Protein AF-A0AAJ1BGH9-F1 (afdb_monomer_lite)

Structure (mmCIF, N/CA/C/O backbone):
data_AF-A0AAJ1BGH9-F1
#
_entry.id   AF-A0AAJ1BGH9-F1
#
loop_
_atom_site.group_PDB
_atom_site.id
_atom_site.type_symbol
_atom_site.label_atom_id
_atom_site.label_alt_id
_atom_site.label_comp_id
_atom_site.label_asym_id
_atom_site.label_entity_id
_atom_site.label_seq_id
_atom_site.pdbx_PDB_ins_code
_atom_site.Cartn_x
_atom_site.Cartn_y
_atom_site.Cartn_z
_atom_site.occupancy
_atom_site.B_iso_or_equiv
_atom_site.auth_seq_id
_atom_site.auth_comp_id
_atom_site.auth_asym_id
_atom_site.auth_atom_id
_atom_site.pdbx_PDB_model_num
ATOM 1 N N . MET A 1 1 ? -17.366 6.156 1.717 1.00 85.12 1 MET A N 1
ATOM 2 C CA . MET A 1 1 ? -16.102 5.786 1.050 1.00 85.12 1 MET A CA 1
ATOM 3 C C . MET A 1 1 ? -16.429 4.843 -0.086 1.00 85.12 1 MET A C 1
ATOM 5 O O . MET A 1 1 ? -17.355 4.052 0.064 1.00 85.12 1 MET A O 1
ATOM 9 N N . ASN A 1 2 ? -15.722 4.949 -1.204 1.00 91.88 2 ASN A N 1
ATOM 10 C CA . ASN A 1 2 ? -15.951 4.108 -2.378 1.00 91.88 2 ASN A CA 1
ATOM 11 C C . ASN A 1 2 ? -14.872 3.034 -2.447 1.00 91.88 2 ASN A C 1
ATOM 13 O O . ASN A 1 2 ? -13.708 3.335 -2.197 1.00 91.88 2 ASN A O 1
ATOM 17 N N . LYS A 1 3 ? -15.241 1.797 -2.782 1.00 95.81 3 LYS A N 1
ATOM 18 C CA . LYS A 1 3 ? -14.261 0.731 -2.999 1.00 95.81 3 LYS A CA 1
ATOM 19 C C . LYS A 1 3 ? -13.502 1.005 -4.298 1.00 95.81 3 LYS A C 1
ATOM 21 O O . LYS A 1 3 ? -14.132 1.160 -5.340 1.00 95.81 3 LYS A O 1
ATOM 26 N N . VAL A 1 4 ? -12.176 1.064 -4.228 1.00 96.88 4 VAL A N 1
ATOM 27 C CA . VAL A 1 4 ? -11.284 1.458 -5.338 1.00 96.88 4 VAL A CA 1
ATOM 28 C C . VAL A 1 4 ? -10.188 0.430 -5.624 1.00 96.88 4 VAL A C 1
ATOM 30 O O . VAL A 1 4 ? -9.306 0.682 -6.441 1.00 96.88 4 VAL A O 1
ATOM 33 N N . THR A 1 5 ? -10.252 -0.742 -4.990 1.00 97.12 5 THR A N 1
ATOM 34 C CA . THR A 1 5 ? -9.269 -1.831 -5.109 1.00 97.12 5 THR A CA 1
ATOM 35 C C . THR A 1 5 ? -8.921 -2.185 -6.552 1.00 97.12 5 THR A C 1
ATOM 37 O O . THR A 1 5 ? -7.770 -2.475 -6.844 1.00 97.12 5 THR A O 1
ATOM 40 N N . GLU A 1 6 ? -9.868 -2.100 -7.491 1.00 97.75 6 GLU A N 1
ATOM 41 C CA . GLU A 1 6 ? -9.596 -2.422 -8.898 1.00 97.75 6 GLU A CA 1
ATOM 42 C C . GLU A 1 6 ? -8.523 -1.533 -9.549 1.00 97.75 6 GLU A C 1
ATOM 44 O O . GLU A 1 6 ? -7.803 -1.989 -10.435 1.00 97.75 6 GLU A O 1
ATOM 49 N N . TYR A 1 7 ? -8.405 -0.271 -9.127 1.00 97.62 7 TYR A N 1
ATOM 50 C CA . TYR A 1 7 ? -7.403 0.659 -9.645 1.00 97.62 7 TYR A CA 1
ATOM 51 C C . TYR A 1 7 ? -6.022 0.319 -9.094 1.00 97.62 7 TYR A C 1
ATOM 53 O O . TYR A 1 7 ? -5.037 0.298 -9.832 1.00 97.62 7 TYR A O 1
ATOM 61 N N . PHE A 1 8 ? -5.976 -0.038 -7.812 1.00 97.00 8 PHE A N 1
ATOM 62 C CA . PHE A 1 8 ? -4.769 -0.504 -7.146 1.00 97.00 8 PHE A CA 1
ATOM 63 C C . PHE A 1 8 ? -4.286 -1.839 -7.708 1.00 97.00 8 PHE A C 1
ATOM 65 O O . PHE A 1 8 ? -3.098 -1.974 -7.955 1.00 97.00 8 PHE A O 1
ATOM 72 N N . GLU A 1 9 ? -5.179 -2.782 -8.016 1.00 97.44 9 GLU A N 1
ATOM 73 C CA . GLU A 1 9 ? -4.797 -4.050 -8.649 1.00 97.44 9 GLU A CA 1
ATOM 74 C C . GLU A 1 9 ? -4.249 -3.852 -10.069 1.00 97.44 9 GLU A C 1
ATOM 76 O O . GLU A 1 9 ? -3.236 -4.452 -10.429 1.00 97.44 9 GLU A O 1
ATOM 81 N N . LYS A 1 10 ? -4.854 -2.960 -10.869 1.00 97.88 10 LYS A N 1
ATOM 82 C CA . LYS A 1 10 ? -4.317 -2.589 -12.193 1.00 97.88 10 LYS A CA 1
ATOM 83 C C . LYS A 1 10 ? -2.916 -1.986 -12.070 1.00 97.88 10 LYS A C 1
ATOM 85 O O . LYS A 1 10 ? -2.019 -2.378 -12.815 1.00 97.88 10 LYS A O 1
ATOM 90 N N . TYR A 1 11 ? -2.728 -1.066 -11.124 1.00 97.62 11 TYR A N 1
ATOM 91 C CA . TYR A 1 11 ? -1.422 -0.492 -10.812 1.00 97.62 11 TYR A CA 1
ATOM 92 C C . TYR A 1 11 ? -0.421 -1.568 -10.375 1.00 97.62 11 TYR A C 1
ATOM 94 O O . TYR A 1 11 ? 0.642 -1.674 -10.982 1.00 97.62 11 TYR A O 1
ATOM 102 N N . ARG A 1 12 ? -0.784 -2.407 -9.398 1.00 96.75 12 ARG A N 1
ATOM 103 C CA . ARG A 1 12 ? 0.044 -3.476 -8.822 1.00 96.75 12 ARG A CA 1
ATOM 104 C C . ARG A 1 12 ? 0.569 -4.421 -9.892 1.00 96.75 12 ARG A C 1
ATOM 106 O O . ARG A 1 12 ? 1.766 -4.693 -9.926 1.00 96.75 12 ARG A O 1
ATOM 113 N N . GLU A 1 13 ? -0.304 -4.897 -10.777 1.00 97.00 13 GLU A N 1
ATOM 114 C CA . GLU A 1 13 ? 0.066 -5.834 -11.840 1.00 97.00 13 GLU A CA 1
ATOM 115 C C . GLU A 1 13 ? 0.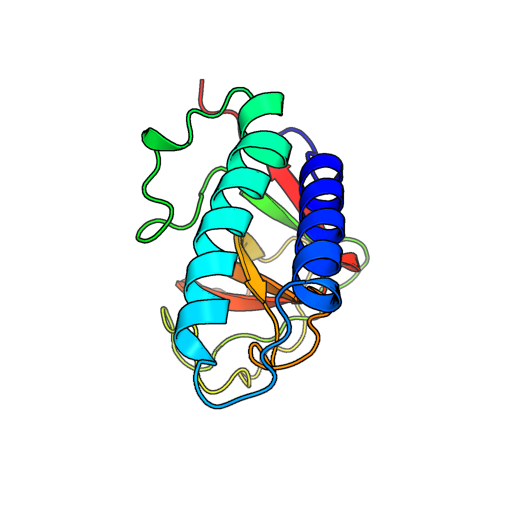925 -5.180 -12.929 1.00 97.00 13 GLU A C 1
ATOM 117 O O . GLU A 1 13 ? 1.928 -5.765 -13.342 1.00 97.00 13 GLU A O 1
ATOM 122 N N . ALA A 1 14 ? 0.588 -3.961 -13.364 1.00 97.31 14 ALA A N 1
ATOM 123 C CA . ALA A 1 14 ? 1.372 -3.237 -14.366 1.00 97.31 14 ALA A CA 1
ATOM 124 C C . ALA A 1 14 ? 2.782 -2.904 -13.852 1.00 97.31 14 ALA A C 1
ATOM 126 O O . ALA A 1 14 ? 3.775 -3.202 -14.518 1.00 97.31 14 ALA A O 1
ATOM 127 N N . SER A 1 15 ? 2.855 -2.348 -12.642 1.00 96.38 15 SER A N 1
ATOM 128 C CA . SER A 1 15 ? 4.084 -2.026 -11.911 1.00 96.38 15 SER A CA 1
ATOM 129 C C . SER A 1 15 ? 4.968 -3.268 -11.754 1.00 96.38 15 SER A C 1
ATOM 131 O O . SER A 1 15 ? 6.101 -3.290 -12.238 1.00 96.38 15 SER A O 1
ATOM 133 N N . ARG A 1 16 ? 4.412 -4.359 -11.209 1.00 95.81 16 ARG A N 1
ATOM 134 C CA . ARG A 1 16 ? 5.112 -5.640 -11.024 1.00 95.81 16 ARG A CA 1
ATOM 135 C C . ARG A 1 16 ? 5.637 -6.217 -12.335 1.00 95.81 16 ARG A C 1
ATOM 137 O O . ARG A 1 16 ? 6.775 -6.681 -12.394 1.00 95.81 16 ARG A O 1
ATOM 144 N N . HIS A 1 17 ? 4.826 -6.208 -13.392 1.00 96.38 17 HIS A N 1
ATOM 145 C CA . HIS A 1 17 ? 5.241 -6.728 -14.692 1.00 96.38 17 HIS A CA 1
ATOM 146 C C . HIS A 1 17 ? 6.403 -5.918 -15.273 1.00 96.38 17 HIS A C 1
ATOM 148 O O . HIS A 1 17 ? 7.413 -6.496 -15.674 1.00 96.38 17 HIS A O 1
ATOM 154 N N . LEU A 1 18 ? 6.292 -4.588 -15.274 1.00 96.06 18 LEU A N 1
ATOM 155 C CA . LEU A 1 18 ? 7.344 -3.715 -15.787 1.00 96.06 18 LEU A CA 1
ATOM 156 C C . LEU A 1 18 ? 8.644 -3.884 -14.993 1.00 96.06 18 LEU A C 1
ATOM 158 O O . LEU A 1 18 ? 9.706 -4.077 -15.594 1.00 96.06 18 LEU A O 1
ATOM 162 N N . ARG A 1 19 ? 8.549 -3.922 -13.658 1.00 94.88 19 ARG A N 1
ATOM 163 C CA . ARG A 1 19 ? 9.705 -4.096 -12.773 1.00 94.88 19 ARG A CA 1
ATOM 164 C C . ARG A 1 19 ? 10.453 -5.397 -13.014 1.00 94.88 19 ARG A C 1
ATOM 166 O O . ARG A 1 19 ? 11.680 -5.409 -13.025 1.00 94.88 19 ARG A O 1
ATOM 173 N N . ASN A 1 20 ? 9.709 -6.484 -13.195 1.00 95.00 20 ASN A N 1
ATOM 174 C CA . ASN A 1 20 ? 10.269 -7.828 -13.293 1.00 95.00 20 ASN A CA 1
ATOM 175 C C . ASN A 1 20 ? 10.786 -8.182 -14.689 1.00 95.00 20 ASN A C 1
ATOM 177 O O . ASN A 1 20 ? 11.606 -9.088 -14.815 1.00 95.00 20 ASN A O 1
ATOM 181 N N . ILE A 1 21 ? 10.304 -7.511 -15.736 1.00 95.12 21 ILE A N 1
ATOM 182 C CA . ILE A 1 21 ? 10.722 -7.797 -17.113 1.00 95.12 21 ILE A CA 1
ATOM 183 C C . ILE A 1 21 ? 11.799 -6.824 -17.591 1.00 95.12 21 ILE A C 1
ATOM 185 O O . ILE A 1 21 ? 12.759 -7.256 -18.230 1.00 95.12 21 ILE A O 1
ATOM 189 N N . TYR A 1 22 ? 11.660 -5.534 -17.279 1.00 93.69 22 TYR A N 1
ATOM 190 C CA . TYR A 1 22 ? 12.500 -4.487 -17.870 1.00 93.69 22 TYR A CA 1
ATOM 191 C C . TYR A 1 22 ? 13.472 -3.844 -16.879 1.00 93.69 22 TYR A C 1
ATOM 193 O O . TYR A 1 22 ? 14.537 -3.410 -17.301 1.00 93.69 22 TYR A O 1
ATOM 201 N N . TYR A 1 23 ? 13.150 -3.837 -15.582 1.00 92.50 23 TYR A N 1
ATOM 202 C CA . TYR A 1 23 ? 13.913 -3.112 -14.556 1.00 92.50 23 TYR A CA 1
ATOM 203 C C . TYR A 1 23 ? 14.510 -4.027 -13.481 1.00 92.50 23 TYR A C 1
ATOM 205 O O . TYR A 1 23 ? 14.711 -3.593 -12.355 1.00 92.50 23 TYR A O 1
ATOM 213 N N . VAL A 1 24 ? 14.775 -5.306 -13.780 1.00 90.12 24 VAL A N 1
ATOM 214 C CA . VAL A 1 24 ? 15.526 -6.176 -12.856 1.00 90.12 24 VAL A CA 1
ATOM 215 C C . VAL A 1 24 ? 17.007 -5.812 -12.930 1.00 90.12 24 VAL A C 1
ATOM 217 O O . VAL A 1 24 ? 17.591 -6.008 -14.000 1.00 90.12 24 VAL A O 1
ATOM 220 N N . PRO A 1 25 ? 17.623 -5.324 -11.835 1.00 85.88 25 PRO A N 1
ATOM 221 C CA . PRO A 1 25 ? 19.048 -5.031 -11.799 1.00 85.88 25 PRO A CA 1
ATOM 222 C C . PRO A 1 25 ? 19.863 -6.283 -12.122 1.00 85.88 25 PRO A C 1
ATOM 224 O O . PRO A 1 25 ? 19.587 -7.363 -11.594 1.00 85.88 25 PRO A O 1
ATOM 227 N N . LYS A 1 26 ? 20.850 -6.151 -13.011 1.00 80.81 26 LYS A N 1
ATOM 228 C CA . LYS A 1 26 ? 21.724 -7.264 -13.422 1.00 80.81 26 LYS A CA 1
ATOM 229 C C . LYS A 1 26 ? 23.173 -7.094 -12.970 1.00 80.81 26 LYS A C 1
ATOM 231 O O . LYS A 1 26 ? 23.830 -8.106 -12.761 1.00 80.81 26 LYS A O 1
ATOM 236 N N . ASP A 1 27 ? 23.624 -5.855 -12.776 1.00 76.75 27 ASP A N 1
ATOM 237 C CA . ASP A 1 27 ? 25.032 -5.490 -12.583 1.00 76.75 27 ASP A CA 1
ATOM 238 C C . ASP A 1 27 ? 25.183 -4.360 -11.533 1.00 76.75 27 ASP A C 1
ATOM 240 O O . ASP A 1 27 ? 24.287 -4.159 -10.716 1.00 76.75 27 ASP A O 1
ATOM 244 N N . GLU A 1 28 ? 26.319 -3.648 -11.527 1.00 71.56 28 GLU A N 1
ATOM 245 C CA . GLU A 1 28 ? 26.725 -2.660 -10.505 1.00 71.56 28 GLU A CA 1
ATOM 246 C C . GLU A 1 28 ? 25.798 -1.428 -10.386 1.00 71.56 28 GLU A C 1
ATOM 248 O O . GLU A 1 28 ? 25.718 -0.837 -9.308 1.00 71.56 28 GLU A O 1
ATOM 253 N N . ASP A 1 29 ? 25.017 -1.105 -11.422 1.00 79.69 29 ASP A N 1
ATOM 254 C CA . ASP A 1 29 ? 24.121 0.067 -11.479 1.00 79.69 29 ASP A CA 1
ATOM 255 C C . ASP A 1 29 ? 22.743 -0.189 -10.831 1.00 79.69 29 ASP A C 1
ATOM 257 O O . ASP A 1 29 ? 21.698 0.241 -11.320 1.00 79.69 29 ASP A O 1
ATOM 261 N N . VAL A 1 30 ? 22.710 -0.943 -9.726 1.00 87.00 30 VAL A N 1
ATOM 262 C CA . VAL A 1 30 ? 21.457 -1.338 -9.055 1.00 87.00 30 VAL A CA 1
ATOM 263 C C . VAL A 1 30 ? 20.613 -0.129 -8.668 1.00 87.00 30 VAL A C 1
ATOM 265 O O . VAL A 1 30 ? 19.399 -0.164 -8.840 1.00 87.00 30 VAL A O 1
ATOM 268 N N . TRP A 1 31 ? 21.242 0.915 -8.134 1.00 88.69 31 TRP A N 1
ATOM 269 C CA . TRP A 1 31 ? 20.533 2.086 -7.621 1.00 88.69 31 TRP A CA 1
ATOM 270 C C . TRP A 1 31 ? 19.910 2.910 -8.745 1.00 88.69 31 TRP A C 1
ATOM 272 O O . TRP A 1 31 ? 18.718 3.173 -8.677 1.00 88.69 31 TRP A O 1
ATOM 282 N N . ASP A 1 32 ? 20.648 3.174 -9.824 1.00 90.75 32 ASP A N 1
ATOM 283 C CA . ASP A 1 32 ? 20.137 3.924 -10.979 1.00 90.75 32 ASP A CA 1
ATOM 284 C C . ASP A 1 32 ? 18.913 3.231 -11.607 1.00 90.75 32 ASP A C 1
ATOM 286 O O . ASP A 1 32 ? 17.902 3.866 -11.893 1.00 90.75 32 ASP A O 1
ATOM 290 N N . VAL A 1 33 ? 18.949 1.898 -11.744 1.00 91.19 33 VAL A N 1
ATOM 291 C CA . VAL A 1 33 ? 17.808 1.122 -12.266 1.00 91.19 33 VAL A CA 1
ATOM 292 C C . VAL A 1 33 ? 16.591 1.188 -11.335 1.00 91.19 33 VAL A C 1
ATOM 294 O O . VAL A 1 33 ? 15.451 1.167 -11.808 1.00 91.19 33 VAL A O 1
ATOM 297 N N . LEU A 1 34 ? 16.809 1.210 -10.017 1.00 91.06 34 LEU A N 1
ATOM 298 C CA . LEU A 1 34 ? 15.728 1.310 -9.037 1.00 91.06 34 LEU A CA 1
ATOM 299 C C . LEU A 1 34 ? 15.112 2.710 -9.015 1.00 91.06 34 LEU A C 1
ATOM 301 O O . LEU A 1 34 ? 13.886 2.803 -8.982 1.00 91.06 34 LEU A O 1
ATOM 305 N N . ASP A 1 35 ? 15.937 3.750 -9.092 1.00 92.06 35 ASP A N 1
ATOM 306 C CA . ASP A 1 35 ? 15.505 5.147 -9.114 1.00 92.06 35 ASP A CA 1
ATOM 307 C C . ASP A 1 35 ? 14.697 5.438 -10.393 1.00 92.06 35 ASP A C 1
ATOM 309 O O . ASP A 1 35 ? 13.564 5.920 -10.319 1.00 92.06 35 ASP A O 1
ATOM 313 N N . ASP A 1 36 ? 15.197 5.018 -11.563 1.00 93.25 36 ASP A N 1
ATOM 314 C CA . ASP A 1 36 ? 14.475 5.132 -12.841 1.00 93.25 36 ASP A CA 1
ATOM 315 C C . ASP A 1 36 ? 13.110 4.421 -12.794 1.00 93.25 36 ASP A C 1
ATOM 317 O O . ASP A 1 36 ? 12.104 4.878 -13.353 1.00 93.25 36 ASP A O 1
ATOM 321 N N . TYR A 1 37 ? 13.057 3.261 -12.136 1.00 94.00 37 TYR A N 1
ATOM 322 C CA . TYR A 1 37 ? 11.809 2.531 -11.960 1.00 94.00 37 TYR A CA 1
ATOM 323 C C . TYR A 1 37 ? 10.850 3.232 -10.990 1.00 94.00 37 TYR A C 1
ATOM 325 O O . TYR A 1 37 ? 9.636 3.190 -11.208 1.00 94.00 37 TYR A O 1
ATOM 333 N N . GLU A 1 38 ? 11.354 3.858 -9.929 1.00 92.06 38 GLU A N 1
ATOM 334 C CA . GLU A 1 38 ? 10.530 4.598 -8.974 1.00 92.06 38 GLU A CA 1
ATOM 335 C 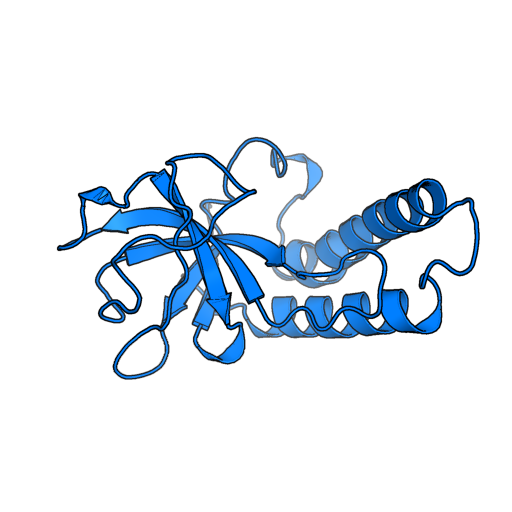C . GLU A 1 38 ? 9.785 5.744 -9.671 1.00 92.06 38 GLU A C 1
ATOM 337 O O . GLU A 1 38 ? 8.564 5.864 -9.516 1.00 92.06 38 GLU A O 1
ATOM 342 N N . GLU A 1 39 ? 10.465 6.498 -10.542 1.00 93.81 39 GLU A N 1
ATOM 343 C CA . GLU A 1 39 ? 9.835 7.535 -11.371 1.00 93.81 39 GLU A CA 1
ATOM 344 C C . GLU A 1 39 ? 8.710 6.968 -12.254 1.00 93.81 39 GLU A C 1
ATOM 346 O O . GLU A 1 39 ? 7.596 7.508 -12.309 1.00 93.81 39 GLU A O 1
ATOM 351 N N . LEU A 1 40 ? 8.957 5.830 -12.912 1.00 95.06 40 LEU A N 1
ATOM 352 C CA . LEU A 1 40 ? 7.941 5.137 -13.706 1.00 95.06 40 LEU A CA 1
ATOM 353 C C . LEU A 1 40 ? 6.762 4.672 -12.837 1.00 95.06 40 LEU A C 1
ATOM 355 O O . LEU A 1 40 ? 5.603 4.789 -13.245 1.00 95.06 40 LEU A O 1
ATOM 359 N N . SER A 1 41 ? 7.033 4.158 -11.638 1.00 94.00 41 SER A N 1
ATOM 360 C CA . SER A 1 41 ? 6.009 3.694 -10.703 1.00 94.00 41 SER A CA 1
ATOM 361 C C . SER A 1 41 ? 5.096 4.837 -10.254 1.00 94.00 41 SER A C 1
ATOM 363 O O . SER A 1 41 ? 3.877 4.656 -10.186 1.00 94.00 41 SER A O 1
ATOM 365 N N . VAL A 1 42 ? 5.648 6.036 -10.039 1.00 93.19 42 VAL A N 1
ATOM 366 C CA . VAL A 1 42 ? 4.875 7.255 -9.754 1.00 93.19 42 VAL A CA 1
ATOM 367 C C . VAL A 1 42 ? 3.937 7.599 -10.914 1.00 93.19 42 VAL A C 1
ATOM 369 O O . VAL A 1 42 ? 2.749 7.854 -10.693 1.00 93.19 42 VAL A O 1
ATOM 372 N N . LEU A 1 43 ? 4.419 7.546 -12.161 1.00 95.75 43 LEU A N 1
ATOM 373 C CA . LEU A 1 43 ? 3.576 7.786 -13.340 1.00 95.75 43 LEU A CA 1
ATOM 374 C C . LEU A 1 43 ? 2.438 6.764 -13.445 1.00 95.75 43 LEU A C 1
ATOM 376 O O . LEU A 1 43 ? 1.289 7.135 -13.707 1.00 95.75 43 LEU A O 1
ATOM 380 N N . LEU A 1 44 ? 2.730 5.484 -13.204 1.00 96.94 44 LEU A N 1
ATOM 381 C CA . LEU A 1 44 ? 1.715 4.431 -13.194 1.00 96.94 44 LEU A CA 1
ATOM 382 C C . LEU A 1 44 ? 0.661 4.688 -12.118 1.00 96.94 44 LEU A C 1
ATOM 384 O O . LEU A 1 44 ? -0.529 4.607 -1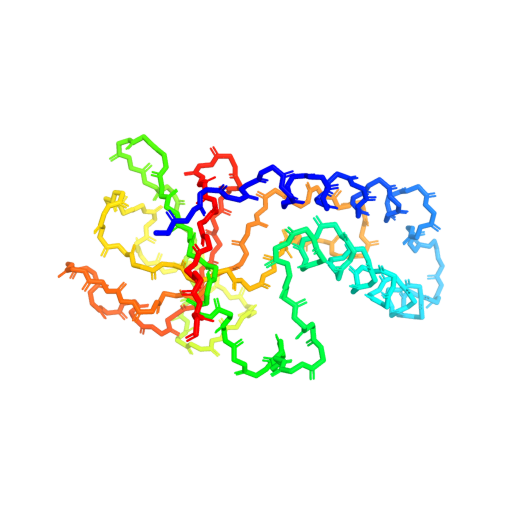2.414 1.00 96.94 44 LEU A O 1
ATOM 388 N N . PHE A 1 45 ? 1.063 5.042 -10.898 1.00 94.94 45 PHE A N 1
ATOM 389 C CA . PHE A 1 45 ? 0.125 5.341 -9.818 1.00 94.94 45 PHE A CA 1
ATOM 390 C C . PHE A 1 45 ? -0.756 6.554 -10.153 1.00 94.94 45 PHE A C 1
ATOM 392 O O . PHE A 1 45 ? -1.986 6.486 -10.063 1.00 94.94 45 PHE A O 1
ATOM 399 N N . LYS A 1 46 ? -0.148 7.638 -10.648 1.00 94.75 46 LYS A N 1
ATOM 400 C CA . LYS A 1 46 ? -0.857 8.852 -11.075 1.00 94.75 46 LYS A CA 1
ATOM 401 C C . LYS A 1 46 ? -1.931 8.553 -12.122 1.00 94.75 46 LYS A C 1
ATOM 403 O O . LYS A 1 46 ? -3.050 9.055 -12.022 1.00 94.75 46 LYS A O 1
ATOM 408 N N . HIS A 1 47 ? -1.625 7.719 -13.113 1.00 96.88 47 HIS A N 1
ATOM 409 C CA . HIS A 1 47 ? -2.546 7.447 -14.216 1.00 96.88 47 HIS A CA 1
ATOM 410 C C . HIS A 1 47 ? -3.535 6.310 -13.955 1.00 96.88 47 HIS A C 1
ATOM 412 O O . HIS A 1 47 ? -4.660 6.370 -14.448 1.00 96.88 47 HIS A O 1
ATOM 418 N N . LEU A 1 48 ? -3.143 5.281 -13.204 1.00 97.62 48 LEU A N 1
ATOM 419 C CA . LEU A 1 48 ? -3.979 4.102 -12.971 1.00 97.62 48 LEU A CA 1
ATOM 420 C C . LEU A 1 48 ? -4.823 4.215 -11.699 1.00 97.62 48 LEU A C 1
ATOM 422 O O . LEU A 1 48 ? -5.865 3.566 -11.634 1.00 97.62 48 LEU A O 1
ATOM 426 N N . VAL A 1 49 ? -4.412 5.044 -10.731 1.00 95.00 49 VAL A N 1
ATOM 427 C CA . VAL A 1 49 ? -5.112 5.242 -9.451 1.00 95.00 49 VAL A CA 1
ATOM 428 C C . VAL A 1 49 ? -5.668 6.657 -9.320 1.00 95.00 49 VAL A C 1
ATOM 430 O O . VAL A 1 49 ? -6.875 6.818 -9.151 1.00 95.00 49 VAL A O 1
ATOM 433 N N . CYS A 1 50 ? -4.831 7.694 -9.421 1.00 93.56 50 CYS A N 1
ATOM 434 C CA . CYS A 1 50 ? -5.279 9.064 -9.145 1.00 93.56 50 CYS A CA 1
ATOM 435 C C . CYS A 1 50 ? -6.225 9.615 -10.219 1.00 93.56 50 CYS A C 1
ATOM 437 O O . CYS A 1 50 ? -7.292 10.130 -9.886 1.00 93.56 50 CYS A O 1
ATOM 439 N N . ALA A 1 51 ? -5.870 9.488 -11.501 1.00 94.44 51 ALA A N 1
ATOM 440 C CA . ALA A 1 51 ? -6.654 10.062 -12.595 1.00 94.44 51 ALA A CA 1
ATOM 441 C C . ALA A 1 51 ? -8.104 9.526 -12.669 1.00 94.44 51 ALA A C 1
ATOM 443 O O . ALA A 1 51 ? -9.016 10.350 -12.765 1.00 94.44 51 ALA A O 1
ATOM 444 N N . PRO A 1 52 ? -8.379 8.208 -12.546 1.00 94.81 52 PRO A N 1
ATOM 445 C CA . PRO A 1 52 ? -9.753 7.692 -12.508 1.00 94.81 52 PRO A CA 1
ATOM 446 C C . PRO A 1 52 ? -10.573 8.181 -11.308 1.00 94.81 52 PRO A C 1
ATOM 448 O O . PRO A 1 52 ? -11.799 8.232 -11.377 1.00 94.81 52 PRO A O 1
ATOM 451 N N . LEU A 1 53 ? -9.900 8.545 -10.214 1.00 92.44 53 LEU A N 1
ATOM 452 C CA . LEU A 1 53 ? -10.516 9.074 -8.997 1.00 92.44 53 LEU A CA 1
ATOM 453 C C . LEU A 1 53 ? -10.567 10.608 -8.970 1.00 92.44 53 LEU A C 1
ATOM 455 O O . LEU A 1 53 ? -11.041 11.177 -7.990 1.00 92.44 53 LEU A O 1
ATOM 459 N N . ASN A 1 54 ? -10.107 11.273 -10.038 1.00 91.50 54 ASN A N 1
ATOM 460 C CA . ASN A 1 54 ? -9.983 12.728 -10.130 1.00 91.50 54 ASN A CA 1
ATOM 461 C C . ASN A 1 54 ? -9.148 13.336 -8.982 1.00 91.50 54 ASN A C 1
ATOM 463 O O . ASN A 1 54 ? -9.433 14.430 -8.494 1.00 91.50 54 ASN A O 1
ATOM 467 N N . ILE A 1 55 ? -8.119 12.608 -8.542 1.00 89.62 55 ILE A N 1
ATOM 468 C CA . ILE A 1 55 ? -7.153 13.068 -7.544 1.00 89.62 55 ILE A CA 1
ATOM 469 C C . ILE A 1 55 ? -6.036 13.812 -8.268 1.00 89.62 55 ILE A C 1
ATOM 471 O O . ILE A 1 55 ? -5.400 13.277 -9.179 1.00 89.62 55 ILE A O 1
ATOM 475 N N . ASP A 1 56 ? -5.773 15.040 -7.836 1.00 88.38 56 ASP A N 1
ATOM 476 C CA . ASP A 1 56 ? -4.639 15.818 -8.319 1.00 88.38 56 ASP A CA 1
ATOM 477 C C . ASP A 1 56 ? -3.379 15.408 -7.553 1.00 88.38 56 ASP A C 1
ATOM 479 O O . ASP A 1 56 ? -3.154 15.861 -6.431 1.00 88.38 56 ASP A O 1
ATOM 483 N N . TYR A 1 57 ? -2.584 14.517 -8.151 1.00 87.19 57 TYR A N 1
ATOM 484 C CA . TYR A 1 57 ? -1.379 13.964 -7.528 1.00 87.19 57 TYR A CA 1
ATOM 485 C C . TYR A 1 57 ? -0.450 15.060 -6.982 1.00 87.19 57 TYR A C 1
ATOM 487 O O . TYR A 1 57 ? 0.047 14.935 -5.871 1.00 87.19 57 TYR A O 1
ATOM 495 N N . GLU A 1 58 ? -0.284 16.174 -7.696 1.00 87.69 58 GLU A N 1
ATOM 496 C CA . GLU A 1 58 ? 0.664 17.235 -7.319 1.00 87.69 58 GLU A CA 1
ATOM 497 C C . GLU A 1 58 ? 0.243 18.023 -6.065 1.00 87.69 58 GLU A C 1
ATOM 499 O O . GLU A 1 58 ? 1.032 18.788 -5.514 1.00 87.69 58 GLU A O 1
ATOM 504 N N . LYS A 1 59 ? -1.008 17.872 -5.608 1.00 83.75 59 LYS A N 1
ATOM 505 C CA . LYS A 1 59 ? -1.528 18.552 -4.410 1.00 83.75 59 LYS A CA 1
ATOM 506 C C . LYS A 1 59 ? -1.343 17.763 -3.117 1.00 83.75 59 LYS A C 1
ATOM 508 O O . LYS A 1 59 ? -1.722 18.262 -2.058 1.00 83.75 59 LYS A O 1
ATOM 513 N N . HIS A 1 60 ? -0.806 16.551 -3.190 1.00 76.06 60 HIS A N 1
ATOM 514 C CA . HIS A 1 60 ? -0.631 15.679 -2.037 1.00 76.06 60 HIS A CA 1
ATOM 515 C C . HIS A 1 60 ? 0.854 15.470 -1.741 1.00 76.06 60 HIS A C 1
ATOM 517 O O . HIS A 1 60 ? 1.652 15.224 -2.643 1.00 76.06 60 HIS A O 1
ATOM 523 N N . ASP A 1 61 ? 1.218 15.541 -0.461 1.00 72.44 61 ASP A N 1
ATOM 524 C CA . ASP A 1 61 ? 2.550 15.161 0.002 1.00 72.44 61 ASP A CA 1
ATOM 525 C C . ASP A 1 61 ? 2.586 13.651 0.264 1.00 72.44 61 ASP A C 1
ATOM 527 O O . ASP A 1 61 ? 2.383 13.178 1.383 1.00 72.44 61 ASP A O 1
ATOM 531 N N . TRP A 1 62 ? 2.812 12.893 -0.808 1.00 72.50 62 TRP A N 1
ATOM 532 C CA . TRP A 1 62 ? 2.862 11.428 -0.781 1.00 72.50 62 TRP A CA 1
ATOM 533 C C . TRP A 1 62 ? 4.020 10.870 0.060 1.00 72.50 62 TRP A C 1
ATOM 535 O O . TRP A 1 62 ? 3.987 9.695 0.423 1.00 72.50 62 TRP A O 1
ATOM 545 N N . LEU A 1 63 ? 5.040 11.684 0.360 1.00 56.28 63 LEU A N 1
ATOM 546 C CA . LEU A 1 63 ? 6.250 11.262 1.071 1.00 56.28 63 LEU A CA 1
ATOM 547 C C . LEU A 1 63 ? 6.152 11.494 2.583 1.00 56.28 63 LEU A C 1
ATOM 549 O O . LEU A 1 63 ? 6.677 10.688 3.354 1.00 56.28 63 LEU A O 1
ATOM 553 N N . ASN A 1 64 ? 5.484 12.567 3.020 1.00 44.94 64 ASN A N 1
ATOM 554 C CA . ASN A 1 64 ? 5.449 12.948 4.437 1.00 44.94 64 ASN A CA 1
ATOM 555 C C . ASN A 1 64 ? 4.108 12.689 5.133 1.00 44.94 64 ASN A C 1
ATOM 557 O O . ASN A 1 64 ? 4.082 12.590 6.364 1.00 44.94 64 ASN A O 1
ATOM 561 N N . GLU A 1 65 ? 3.005 12.536 4.394 1.00 53.97 65 GLU A N 1
ATOM 562 C CA . GLU A 1 65 ? 1.694 12.266 4.982 1.00 53.97 65 GLU A CA 1
ATOM 563 C C . GLU A 1 65 ? 1.143 10.912 4.509 1.00 53.97 65 GLU A C 1
ATOM 565 O O . GLU A 1 65 ? 1.022 10.672 3.308 1.00 53.97 65 GLU A O 1
ATOM 570 N N . PRO A 1 66 ? 0.772 9.997 5.433 1.00 54.25 66 PRO A N 1
ATOM 571 C CA . PRO A 1 66 ? -0.001 8.821 5.060 1.00 54.25 66 PRO A CA 1
ATOM 572 C C . PRO A 1 66 ? -1.235 9.321 4.335 1.00 54.25 66 PRO A C 1
ATOM 574 O O . PRO A 1 66 ? -1.928 10.192 4.867 1.00 54.25 66 PRO A O 1
ATOM 577 N N . ILE A 1 67 ? -1.504 8.768 3.158 1.00 60.91 67 ILE A N 1
ATOM 578 C CA . ILE A 1 67 ? -2.621 9.184 2.323 1.00 60.91 67 ILE A CA 1
ATOM 579 C C . ILE A 1 67 ? -3.900 8.849 3.085 1.00 60.91 67 ILE A C 1
ATOM 581 O O . ILE A 1 67 ? -4.437 7.746 3.005 1.00 60.91 67 ILE A O 1
ATOM 585 N N . SER A 1 68 ? -4.374 9.795 3.889 1.00 63.75 68 SER A N 1
ATOM 586 C CA . SER A 1 68 ? -5.507 9.610 4.796 1.00 63.75 68 SER A CA 1
ATOM 587 C C . SER A 1 68 ? -6.794 9.311 4.036 1.00 63.75 68 SER A C 1
ATOM 589 O O . SER A 1 68 ? -7.762 8.838 4.624 1.00 63.75 68 SER A O 1
ATOM 591 N N . CYS A 1 69 ? -6.791 9.538 2.723 1.00 82.12 69 CYS A N 1
ATOM 592 C CA . CYS A 1 69 ? -7.914 9.255 1.862 1.00 82.12 69 CYS A CA 1
ATOM 593 C C . CYS A 1 69 ? -7.969 7.808 1.348 1.00 82.12 69 CYS A C 1
ATOM 595 O O . CYS A 1 69 ? -9.036 7.432 0.873 1.00 82.12 69 CYS A O 1
ATOM 597 N N . PHE A 1 70 ? -6.917 6.982 1.472 1.00 92.38 70 PHE A N 1
ATOM 598 C CA . PHE A 1 70 ? -6.966 5.551 1.131 1.00 92.38 70 PHE A CA 1
ATOM 599 C C . PHE A 1 70 ? -6.885 4.667 2.378 1.00 92.38 70 PHE A C 1
ATOM 601 O O . PHE A 1 70 ? -5.812 4.464 2.949 1.00 92.38 70 PHE A O 1
ATOM 608 N N . GLU A 1 71 ? -8.021 4.097 2.772 1.00 94.38 71 GLU A N 1
ATOM 609 C CA . GLU A 1 71 ? -8.127 3.196 3.921 1.00 94.38 71 GLU A CA 1
ATOM 610 C C . GLU A 1 71 ? -8.195 1.735 3.465 1.00 94.38 71 GLU A C 1
ATOM 612 O O . GLU A 1 71 ? -8.880 1.399 2.494 1.00 94.38 71 GLU A O 1
ATOM 617 N N . LEU A 1 72 ? -7.495 0.862 4.184 1.00 95.38 72 LEU A N 1
ATOM 618 C CA . LEU A 1 72 ? -7.562 -0.583 4.018 1.00 95.38 72 LEU A CA 1
ATOM 619 C C . LEU A 1 72 ? -8.625 -1.143 4.957 1.00 95.38 72 LEU A C 1
ATOM 621 O O . LEU A 1 72 ? -8.600 -0.886 6.160 1.00 95.38 72 LEU A O 1
ATOM 625 N N . GLN A 1 73 ? -9.518 -1.963 4.418 1.00 95.12 73 GLN A N 1
ATOM 626 C CA . GLN A 1 73 ? -10.500 -2.703 5.201 1.00 95.12 73 GLN A CA 1
ATOM 627 C C . GLN A 1 73 ? -10.261 -4.197 5.050 1.00 95.12 73 GLN A C 1
ATOM 629 O O . GLN A 1 73 ? -10.187 -4.711 3.934 1.00 95.12 73 GLN A O 1
ATOM 634 N N . ALA A 1 74 ? -10.150 -4.896 6.177 1.00 94.88 74 ALA A N 1
ATOM 635 C CA . ALA A 1 74 ? -9.926 -6.332 6.195 1.00 94.88 74 ALA A CA 1
ATOM 636 C C . ALA A 1 74 ? -11.105 -7.115 5.605 1.00 94.88 74 ALA A C 1
ATOM 638 O O . ALA A 1 74 ? -12.275 -6.809 5.842 1.00 94.88 74 ALA A O 1
ATOM 639 N N . GLN A 1 75 ? -10.779 -8.186 4.893 1.00 90.25 75 GLN A N 1
ATOM 640 C CA . GLN A 1 75 ? -11.710 -9.211 4.455 1.00 90.25 75 GLN A CA 1
ATOM 641 C C . GLN A 1 75 ? -11.628 -10.428 5.383 1.00 90.25 75 GLN A C 1
ATOM 643 O O . GLN A 1 75 ? -10.546 -10.887 5.745 1.00 90.25 75 GLN A O 1
ATOM 648 N N . GLY A 1 76 ? -12.781 -10.998 5.735 1.00 88.44 76 GLY A N 1
ATOM 649 C CA . GLY A 1 76 ? -12.860 -12.227 6.526 1.00 88.44 76 GLY A CA 1
ATOM 650 C C . GLY A 1 76 ? -12.996 -11.996 8.031 1.00 88.44 76 GLY A C 1
ATOM 651 O O . GLY A 1 76 ? -13.522 -10.978 8.468 1.00 88.44 76 GLY A O 1
ATOM 652 N N . SER A 1 77 ? -12.605 -12.998 8.823 1.00 88.31 77 SER A N 1
ATOM 653 C CA . SER A 1 77 ? -12.849 -13.034 10.272 1.00 88.31 77 SER A CA 1
ATOM 654 C C . SER A 1 77 ? -11.694 -12.509 11.117 1.00 88.31 77 SER A C 1
ATOM 656 O O . SER A 1 77 ? -11.940 -12.087 12.239 1.00 88.31 77 SER A O 1
ATOM 658 N N . ARG A 1 78 ? -10.458 -12.532 10.602 1.00 94.00 78 ARG A N 1
ATOM 659 C CA . ARG A 1 78 ? -9.266 -11.933 11.221 1.00 94.00 78 ARG A CA 1
ATOM 660 C C . ARG A 1 78 ? -8.296 -11.463 10.148 1.00 94.00 78 ARG A C 1
ATOM 662 O O . ARG A 1 78 ? -8.185 -12.112 9.111 1.00 94.00 78 ARG A O 1
ATOM 669 N N . LEU A 1 79 ? -7.552 -10.403 10.446 1.00 96.75 79 LEU A N 1
ATOM 670 C CA . LEU A 1 79 ? -6.508 -9.861 9.583 1.00 96.75 79 LEU A CA 1
ATOM 671 C C . LEU A 1 79 ? -5.123 -10.258 10.114 1.00 96.75 79 LEU A C 1
ATOM 673 O O . LEU A 1 79 ? -4.722 -9.741 11.159 1.00 96.75 79 LEU A O 1
ATOM 677 N N . PRO A 1 80 ? -4.377 -11.147 9.432 1.00 97.31 80 PRO A N 1
ATOM 678 C CA . PRO A 1 80 ? -2.954 -11.335 9.696 1.00 97.31 80 PRO A CA 1
ATOM 679 C C . PRO A 1 80 ? -2.187 -10.040 9.422 1.00 97.31 80 PRO A C 1
ATOM 681 O O . PRO A 1 80 ? -2.366 -9.418 8.374 1.00 97.31 80 PRO A O 1
ATOM 684 N N . ILE A 1 81 ? -1.333 -9.638 10.360 1.00 98.12 81 ILE A N 1
ATOM 685 C CA . ILE A 1 81 ? -0.620 -8.361 10.298 1.00 98.12 81 ILE A CA 1
ATOM 686 C C . ILE A 1 81 ? 0.784 -8.504 10.885 1.00 98.12 81 ILE A C 1
ATOM 688 O O . ILE A 1 81 ? 0.985 -9.176 11.897 1.00 98.12 81 ILE A O 1
ATOM 692 N N . MET A 1 82 ? 1.764 -7.861 10.253 1.00 98.38 82 MET A N 1
ATOM 693 C CA . MET A 1 82 ? 3.117 -7.723 10.788 1.00 98.38 82 MET A CA 1
ATOM 694 C C . MET A 1 82 ? 3.351 -6.262 11.141 1.00 98.38 82 MET A C 1
ATOM 696 O O . MET A 1 82 ? 3.424 -5.413 10.259 1.00 98.38 82 MET A O 1
ATOM 700 N N . ILE A 1 83 ? 3.454 -5.958 12.429 1.00 98.19 83 ILE A N 1
ATOM 701 C CA . ILE A 1 83 ? 3.601 -4.583 12.908 1.00 98.19 83 ILE A CA 1
ATOM 702 C C . ILE A 1 83 ? 5.075 -4.329 13.226 1.00 98.19 83 ILE A C 1
ATOM 704 O O . ILE A 1 83 ? 5.749 -5.169 13.834 1.00 98.19 83 ILE A O 1
ATOM 708 N N . ASN A 1 84 ? 5.589 -3.174 12.801 1.00 97.88 84 ASN A N 1
ATOM 709 C CA . ASN A 1 84 ? 6.944 -2.760 13.132 1.00 97.88 84 ASN A CA 1
ATOM 710 C C . ASN A 1 84 ? 7.098 -2.644 14.650 1.00 97.88 84 ASN A C 1
ATOM 712 O O . ASN A 1 84 ? 6.225 -2.106 15.336 1.00 97.88 84 ASN A O 1
ATOM 716 N N . ARG A 1 85 ? 8.231 -3.107 15.178 1.00 96.00 85 ARG A N 1
ATOM 717 C CA . ARG A 1 85 ? 8.529 -3.046 16.612 1.00 96.00 85 ARG A CA 1
ATOM 718 C C . ARG A 1 85 ? 8.496 -1.615 17.160 1.00 96.00 85 ARG A C 1
ATOM 720 O O . ARG A 1 85 ? 8.143 -1.417 18.318 1.00 96.00 85 ARG A O 1
ATOM 727 N N . LYS A 1 86 ? 8.895 -0.623 16.359 1.00 95.81 86 LYS A N 1
ATOM 728 C CA . LYS A 1 86 ? 8.949 0.789 16.754 1.00 95.81 86 LYS A CA 1
ATOM 729 C C . LYS A 1 86 ? 7.882 1.598 16.016 1.00 95.81 86 LYS A C 1
ATOM 731 O O . LYS A 1 86 ? 7.720 1.473 14.804 1.00 95.81 86 LYS A O 1
ATOM 736 N N . ALA A 1 87 ? 7.193 2.474 16.745 1.00 93.06 87 ALA A N 1
ATOM 737 C CA . ALA A 1 87 ? 6.243 3.415 16.161 1.00 93.06 87 ALA A CA 1
ATOM 738 C C . ALA A 1 87 ? 6.931 4.362 15.164 1.00 93.06 87 ALA A C 1
ATOM 740 O O . ALA A 1 87 ? 8.069 4.775 15.387 1.00 93.06 87 ALA A O 1
ATOM 741 N N . ASN A 1 88 ? 6.219 4.742 14.099 1.00 90.12 88 ASN A N 1
ATOM 742 C CA . ASN A 1 88 ? 6.694 5.635 13.034 1.00 90.12 88 ASN A CA 1
ATOM 743 C C . ASN A 1 88 ? 8.017 5.204 12.361 1.00 90.12 88 ASN A C 1
ATOM 745 O O . ASN A 1 88 ? 8.726 6.040 11.808 1.00 90.12 88 ASN A O 1
ATOM 749 N N . VAL A 1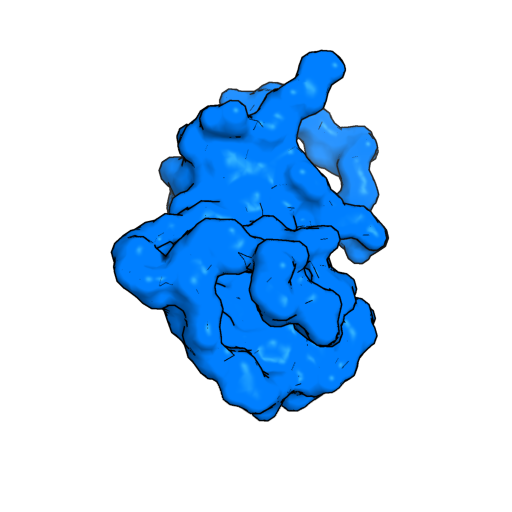 89 ? 8.354 3.911 12.393 1.00 91.56 89 VAL A N 1
ATOM 750 C CA . VAL A 1 89 ? 9.505 3.347 11.678 1.00 91.56 89 VAL A CA 1
ATOM 751 C C . VAL A 1 89 ? 8.997 2.401 10.591 1.00 91.56 89 VAL A C 1
ATOM 753 O O . VAL A 1 89 ? 8.219 1.493 10.868 1.00 91.56 89 VAL A O 1
ATOM 756 N N . ASN A 1 90 ? 9.439 2.615 9.351 1.00 89.00 90 ASN A N 1
ATOM 757 C CA . ASN A 1 90 ? 9.024 1.859 8.160 1.00 89.00 90 ASN A CA 1
ATOM 758 C C . ASN A 1 90 ? 10.041 0.787 7.716 1.00 89.00 90 ASN A C 1
ATOM 760 O O . ASN A 1 90 ? 9.918 0.224 6.634 1.00 89.00 90 ASN A O 1
ATOM 764 N N . HIS A 1 91 ? 11.055 0.512 8.536 1.00 89.94 91 HIS A N 1
ATOM 765 C CA . HIS A 1 91 ? 12.133 -0.437 8.257 1.00 89.94 91 HIS A CA 1
ATOM 766 C C . HIS A 1 91 ? 12.539 -1.214 9.520 1.00 89.94 91 HIS A C 1
ATOM 768 O O . HIS A 1 91 ? 12.128 -0.897 10.637 1.00 89.94 91 HIS A O 1
ATOM 774 N N . GLY A 1 92 ? 13.377 -2.238 9.364 1.00 93.12 92 GLY A N 1
ATOM 775 C CA . GLY A 1 92 ? 13.884 -3.031 10.485 1.00 93.12 92 GLY A CA 1
ATOM 776 C C . GLY A 1 92 ? 12.991 -4.222 10.835 1.00 93.12 92 GLY A C 1
ATOM 777 O O . GLY A 1 92 ? 12.656 -5.020 9.964 1.00 93.12 92 GLY A O 1
ATOM 778 N N . TYR A 1 93 ? 12.673 -4.388 12.122 1.00 95.44 93 TYR A N 1
ATOM 779 C CA . TYR A 1 93 ? 12.037 -5.604 12.640 1.00 95.44 93 TYR A CA 1
ATOM 780 C C . TYR A 1 93 ? 10.510 -5.478 12.707 1.00 95.44 93 TYR A C 1
ATOM 782 O O . TYR A 1 93 ? 9.973 -4.594 13.376 1.00 95.44 93 TYR A O 1
ATOM 790 N N . TRP A 1 94 ? 9.826 -6.415 12.051 1.00 96.25 94 TRP A N 1
ATOM 791 C CA . TRP A 1 94 ? 8.365 -6.504 11.943 1.00 96.25 94 TRP A CA 1
ATOM 792 C C . TRP A 1 94 ? 7.796 -7.581 12.872 1.00 96.25 94 TRP A C 1
ATOM 794 O O . TRP A 1 94 ? 7.089 -8.494 12.446 1.00 96.25 94 TRP A O 1
ATOM 804 N N . ASP A 1 95 ? 8.189 -7.542 14.142 1.00 95.94 95 ASP A N 1
ATOM 805 C CA . ASP A 1 95 ? 7.999 -8.652 15.071 1.00 95.94 95 ASP A CA 1
ATOM 806 C C . ASP A 1 95 ? 7.211 -8.315 16.338 1.00 95.94 95 ASP A C 1
ATOM 808 O O . ASP A 1 95 ? 7.221 -9.122 17.263 1.00 95.94 95 ASP A O 1
ATOM 812 N N . HIS A 1 96 ? 6.446 -7.220 16.345 1.00 96.88 96 HIS A N 1
ATOM 813 C CA . HIS A 1 96 ? 5.520 -6.883 17.435 1.00 96.88 96 HIS A CA 1
ATOM 814 C C . HIS A 1 96 ? 4.617 -8.068 17.833 1.00 96.88 96 HIS A C 1
ATOM 816 O O . HIS A 1 96 ? 4.221 -8.853 16.970 1.00 96.88 96 HIS A O 1
ATOM 822 N N . ASP A 1 97 ? 4.257 -8.194 19.112 1.00 96.94 97 ASP A N 1
ATOM 823 C CA . ASP A 1 97 ? 3.570 -9.381 19.653 1.00 96.94 97 ASP A CA 1
ATOM 824 C C . ASP A 1 97 ? 2.192 -9.648 19.021 1.00 96.94 97 ASP A C 1
ATOM 826 O O . ASP A 1 97 ? 1.774 -10.799 18.882 1.00 96.94 97 ASP A O 1
ATOM 830 N N . ILE A 1 98 ? 1.505 -8.599 18.565 1.00 96.50 98 ILE A N 1
ATOM 831 C CA . ILE A 1 98 ? 0.256 -8.712 17.799 1.00 96.50 98 ILE A CA 1
ATOM 832 C C . ILE A 1 98 ? 0.549 -9.235 16.388 1.00 96.50 98 ILE A C 1
ATOM 834 O O . ILE A 1 98 ? 1.196 -8.560 15.587 1.00 96.50 98 ILE A O 1
ATOM 838 N N . LYS A 1 99 ? 0.030 -10.430 16.078 1.00 96.94 99 LYS A N 1
ATOM 839 C CA . LYS A 1 99 ? 0.174 -11.098 14.765 1.00 96.94 99 LYS A CA 1
ATOM 840 C C . LYS A 1 99 ? -1.112 -11.146 13.940 1.00 96.94 99 LYS A C 1
ATOM 842 O O . LYS A 1 99 ? -1.088 -11.492 12.760 1.00 96.94 99 LYS A O 1
ATOM 847 N N . ALA A 1 100 ? -2.247 -10.867 14.569 1.00 96.81 100 ALA A N 1
ATOM 848 C CA . ALA A 1 100 ? -3.541 -10.785 13.914 1.00 96.81 100 ALA A CA 1
ATOM 849 C C . ALA A 1 100 ? -4.479 -9.906 14.738 1.00 96.81 100 ALA A C 1
ATOM 851 O O . ALA A 1 100 ? -4.406 -9.933 15.966 1.00 96.81 100 ALA A O 1
ATOM 852 N N . VAL A 1 101 ? -5.369 -9.189 14.061 1.00 95.88 101 VAL A N 1
ATOM 853 C CA . VAL A 1 101 ? -6.382 -8.326 14.682 1.00 95.88 101 VAL A CA 1
ATOM 854 C C . VAL A 1 101 ? -7.773 -8.653 14.160 1.00 95.88 101 VAL A C 1
ATOM 856 O O . VAL A 1 101 ? -7.927 -9.292 13.110 1.00 95.88 101 VAL A O 1
ATOM 859 N N . ASP A 1 102 ? -8.786 -8.203 14.892 1.00 95.62 102 ASP A N 1
ATOM 860 C CA . ASP A 1 102 ? -10.153 -8.244 14.398 1.00 95.62 102 ASP A CA 1
ATOM 861 C C . ASP A 1 102 ? -10.325 -7.272 13.216 1.00 95.62 102 ASP A C 1
ATOM 863 O O . ASP A 1 102 ? -9.745 -6.182 13.224 1.00 95.62 102 ASP A O 1
ATOM 867 N N . PRO A 1 103 ? -11.149 -7.614 12.205 1.00 92.75 103 PRO A N 1
ATOM 868 C CA . PRO A 1 103 ? -11.280 -6.841 10.966 1.00 92.75 103 PRO A CA 1
ATOM 869 C C . PRO A 1 103 ? -11.645 -5.364 11.146 1.00 92.75 103 PRO A C 1
ATOM 871 O O . PRO A 1 103 ? -11.385 -4.553 10.267 1.00 92.75 103 PRO A O 1
ATOM 874 N N . ASN A 1 104 ? -12.276 -5.031 12.273 1.00 91.94 104 ASN A N 1
ATOM 875 C CA . ASN A 1 104 ? -12.785 -3.699 12.573 1.00 91.94 104 ASN A CA 1
ATOM 876 C C . ASN A 1 104 ? -12.027 -3.008 13.711 1.00 91.94 104 ASN A C 1
ATOM 878 O O . ASN A 1 104 ? -12.511 -1.977 14.184 1.00 91.94 104 ASN A O 1
ATOM 882 N N . ASP A 1 105 ? -10.941 -3.596 14.216 1.00 95.44 105 ASP A N 1
ATOM 883 C CA . ASP A 1 105 ? -10.176 -3.009 15.315 1.00 95.44 105 ASP A CA 1
ATOM 884 C C . ASP A 1 105 ? -9.368 -1.800 14.833 1.00 95.44 105 ASP A C 1
ATOM 886 O O . ASP A 1 105 ? -9.504 -0.707 15.381 1.00 95.44 105 ASP A O 1
ATOM 890 N N . LEU A 1 106 ? -8.584 -1.982 13.768 1.00 95.81 106 LEU A N 1
ATOM 891 C CA . LEU A 1 106 ? -7.642 -0.981 13.275 1.00 95.81 106 LEU A CA 1
ATOM 892 C C . LEU A 1 106 ? -8.200 -0.176 12.098 1.00 95.81 106 LEU A C 1
ATOM 894 O O . LEU A 1 106 ? -8.812 -0.737 11.191 1.00 95.81 106 LEU A O 1
ATOM 898 N N . SER A 1 107 ? -7.881 1.119 12.069 1.00 94.38 107 SER A N 1
ATOM 899 C CA . SER A 1 107 ? -7.920 1.928 10.845 1.00 94.38 107 SER A CA 1
ATOM 900 C C . SER A 1 107 ? -6.524 1.962 10.235 1.00 94.38 107 SER A C 1
ATOM 902 O O . SER A 1 107 ? -5.556 2.368 10.888 1.00 94.38 107 SER A O 1
ATOM 904 N N . LEU A 1 108 ? -6.420 1.506 8.989 1.00 95.12 108 LEU A N 1
ATOM 905 C CA . LEU A 1 108 ? -5.159 1.309 8.282 1.00 95.12 108 LEU A CA 1
ATOM 906 C C . LEU A 1 108 ? -5.116 2.203 7.047 1.00 95.12 108 LEU A C 1
ATOM 908 O O . LEU A 1 108 ? -5.941 2.055 6.153 1.00 95.12 108 LEU A O 1
ATOM 912 N N . ASN A 1 109 ? -4.131 3.089 6.962 1.00 93.56 109 ASN A N 1
ATOM 913 C CA . ASN A 1 109 ? -3.980 3.988 5.820 1.00 93.56 109 ASN A CA 1
ATOM 914 C C . ASN A 1 109 ? -2.905 3.436 4.882 1.00 93.56 109 ASN A C 1
ATOM 916 O O . ASN A 1 109 ? -1.796 3.143 5.340 1.00 93.56 109 ASN A O 1
ATOM 920 N N . PHE A 1 110 ? -3.218 3.299 3.594 1.00 93.31 110 PHE A N 1
ATOM 921 C CA . PHE A 1 110 ? -2.270 2.835 2.578 1.00 93.31 110 PHE A CA 1
ATOM 922 C C . PHE A 1 110 ? -1.042 3.759 2.507 1.00 93.31 110 PHE A C 1
ATOM 924 O O . PHE A 1 110 ? -1.176 4.981 2.563 1.00 93.31 110 PHE A O 1
ATOM 931 N N . ILE A 1 111 ? 0.150 3.171 2.362 1.00 91.12 111 ILE A N 1
ATOM 932 C CA . ILE A 1 111 ? 1.394 3.894 2.060 1.00 91.12 111 ILE A CA 1
ATOM 933 C C . ILE A 1 111 ? 1.903 3.459 0.686 1.00 91.12 111 ILE A C 1
ATOM 935 O O . ILE A 1 111 ? 1.942 4.260 -0.242 1.00 91.12 111 ILE A O 1
ATOM 939 N N . CYS A 1 112 ? 2.271 2.186 0.545 1.00 91.56 112 CYS A N 1
ATOM 940 C CA . CYS A 1 112 ? 2.808 1.626 -0.693 1.00 91.56 112 CYS A CA 1
ATOM 941 C C . CYS A 1 112 ? 2.694 0.094 -0.707 1.00 91.56 112 CYS A C 1
ATOM 943 O O . CYS A 1 112 ? 2.382 -0.529 0.311 1.00 91.56 112 CYS A O 1
ATOM 945 N N . TYR A 1 113 ? 2.973 -0.525 -1.856 1.00 94.25 113 TYR A N 1
ATOM 946 C CA . TYR A 1 113 ? 3.302 -1.951 -1.895 1.00 94.25 113 TYR A CA 1
ATOM 947 C C . TYR A 1 113 ? 4.728 -2.171 -1.383 1.00 94.25 113 TYR A C 1
ATOM 949 O O . TYR A 1 113 ? 5.597 -1.321 -1.565 1.00 94.25 113 TYR A O 1
ATOM 957 N N . PHE A 1 114 ? 4.949 -3.302 -0.720 1.00 93.56 114 PHE A N 1
ATOM 958 C CA . PHE A 1 114 ? 6.207 -3.644 -0.075 1.00 93.56 114 PHE A CA 1
ATOM 959 C C . PHE A 1 114 ? 6.727 -5.002 -0.542 1.00 93.56 114 PHE A C 1
ATOM 961 O O . PHE A 1 114 ? 5.989 -5.990 -0.561 1.00 93.56 114 PHE A O 1
ATOM 968 N N . ASP A 1 115 ? 8.036 -5.047 -0.781 1.00 93.50 115 ASP A N 1
ATOM 969 C CA . ASP A 1 115 ? 8.789 -6.245 -1.120 1.00 93.50 115 ASP A CA 1
ATOM 970 C C . ASP A 1 115 ? 10.022 -6.388 -0.225 1.00 93.50 115 ASP A C 1
ATOM 972 O O . ASP A 1 115 ? 10.762 -5.437 0.025 1.00 93.50 115 ASP A O 1
ATOM 976 N N . TRP A 1 116 ? 10.277 -7.616 0.231 1.00 92.06 116 TRP A N 1
ATOM 977 C CA . TRP A 1 116 ? 11.419 -7.933 1.098 1.00 92.06 116 TRP A CA 1
ATOM 978 C C . TRP A 1 116 ? 12.766 -7.858 0.381 1.00 92.06 116 TRP A C 1
ATOM 980 O O . TRP A 1 116 ? 13.797 -7.663 1.022 1.00 92.06 116 TRP A O 1
ATOM 990 N N . ASN A 1 117 ? 12.761 -8.054 -0.936 1.00 89.81 117 ASN A N 1
ATOM 991 C CA . ASN A 1 117 ? 13.953 -8.019 -1.768 1.00 89.81 117 ASN A CA 1
ATOM 992 C C . ASN A 1 117 ? 13.743 -7.052 -2.944 1.00 89.81 117 ASN A C 1
ATOM 994 O O . ASN A 1 117 ? 13.492 -7.503 -4.064 1.00 89.81 117 ASN A O 1
ATOM 998 N N . PRO A 1 118 ? 13.865 -5.732 -2.717 1.00 85.56 118 PRO A N 1
ATOM 999 C CA . PRO A 1 118 ? 13.632 -4.737 -3.761 1.00 85.56 118 PRO A CA 1
ATOM 1000 C C . PRO A 1 118 ? 14.655 -4.808 -4.904 1.00 85.56 118 PRO A C 1
ATOM 1002 O O . PRO A 1 118 ? 14.394 -4.278 -5.977 1.00 85.56 118 PRO A O 1
ATOM 1005 N N . GLN A 1 119 ? 15.801 -5.472 -4.713 1.00 87.88 119 GLN A N 1
ATOM 1006 C CA . GLN A 1 119 ? 16.815 -5.666 -5.758 1.00 87.88 119 GLN A CA 1
ATOM 1007 C C . GLN A 1 119 ? 16.490 -6.852 -6.679 1.00 87.88 119 GLN A C 1
ATOM 1009 O O . GLN A 1 119 ? 17.042 -6.960 -7.769 1.00 87.88 119 GLN A O 1
ATOM 1014 N N . GLY A 1 120 ? 15.594 -7.746 -6.259 1.00 89.56 120 GLY A N 1
ATOM 1015 C CA . GLY A 1 120 ? 15.224 -8.939 -7.007 1.00 89.56 120 GLY A CA 1
ATOM 1016 C C . GLY A 1 120 ? 13.990 -8.763 -7.892 1.00 89.56 120 GLY A C 1
ATOM 1017 O O . GLY A 1 120 ? 13.644 -7.670 -8.346 1.00 89.56 120 GLY A O 1
ATOM 1018 N N . VAL A 1 121 ? 13.337 -9.900 -8.135 1.00 91.31 121 VAL A N 1
ATOM 1019 C CA . VAL A 1 121 ? 11.970 -9.971 -8.658 1.00 91.31 121 VAL A CA 1
ATOM 1020 C C . VAL A 1 121 ? 11.019 -9.624 -7.518 1.00 91.31 121 VAL A C 1
ATOM 1022 O O . VAL A 1 121 ? 11.127 -10.207 -6.439 1.00 91.31 121 VAL A O 1
ATOM 1025 N N . ILE A 1 122 ? 10.089 -8.714 -7.783 1.00 94.06 122 ILE A N 1
ATOM 1026 C CA . ILE A 1 122 ? 9.082 -8.268 -6.822 1.00 94.06 122 ILE A CA 1
ATOM 1027 C C . ILE A 1 122 ? 7.761 -9.018 -7.011 1.00 94.06 122 ILE A C 1
ATOM 1029 O O . ILE A 1 122 ? 7.396 -9.394 -8.134 1.00 94.06 122 ILE A O 1
ATOM 1033 N N . ASP A 1 123 ? 7.022 -9.230 -5.929 1.00 93.31 123 ASP A N 1
ATOM 1034 C CA . ASP A 1 123 ? 5.685 -9.824 -5.964 1.00 93.31 123 ASP A CA 1
ATOM 1035 C C . ASP A 1 123 ? 4.570 -8.845 -5.563 1.00 93.31 123 ASP A C 1
ATOM 1037 O O . ASP A 1 123 ? 3.404 -9.106 -5.888 1.00 93.31 123 ASP A O 1
ATOM 1041 N N . ASN A 1 124 ? 4.907 -7.698 -4.955 1.00 93.94 124 ASN A N 1
ATOM 1042 C CA . ASN A 1 124 ? 3.960 -6.731 -4.398 1.00 93.94 124 ASN A CA 1
ATOM 1043 C C . ASN A 1 124 ? 2.887 -7.409 -3.520 1.00 93.94 124 ASN A C 1
ATOM 1045 O O . ASN A 1 124 ? 1.715 -7.016 -3.521 1.00 93.94 124 ASN A O 1
ATOM 1049 N N . ARG A 1 125 ? 3.250 -8.484 -2.808 1.00 96.06 125 ARG A N 1
ATOM 1050 C CA . ARG A 1 125 ? 2.314 -9.265 -1.990 1.00 96.06 125 ARG A CA 1
ATOM 1051 C C . ARG A 1 125 ? 1.827 -8.473 -0.788 1.00 96.06 125 ARG A C 1
ATOM 1053 O O . ARG A 1 125 ? 0.657 -8.598 -0.419 1.00 96.06 125 ARG A O 1
ATOM 1060 N N . TYR A 1 126 ? 2.707 -7.680 -0.186 1.00 97.50 126 TYR A N 1
ATOM 1061 C CA . TYR A 1 126 ? 2.410 -6.912 1.013 1.00 97.50 126 TYR A CA 1
ATOM 1062 C C . TYR A 1 126 ? 2.072 -5.461 0.685 1.00 97.50 126 TYR A C 1
ATOM 1064 O O . TYR A 1 126 ? 2.643 -4.854 -0.216 1.00 97.50 126 TYR A O 1
ATOM 1072 N N . ILE A 1 127 ? 1.163 -4.897 1.469 1.00 96.44 127 ILE A N 1
ATOM 1073 C CA . ILE A 1 127 ? 0.891 -3.467 1.536 1.00 96.44 127 ILE A CA 1
ATOM 1074 C C . ILE A 1 127 ? 1.483 -2.952 2.841 1.00 96.44 127 ILE A C 1
ATOM 1076 O O . ILE A 1 127 ? 1.156 -3.457 3.919 1.00 96.44 127 ILE A O 1
ATOM 1080 N N . MET A 1 128 ? 2.325 -1.929 2.738 1.00 95.62 128 MET A N 1
ATOM 1081 C CA . MET A 1 128 ? 2.734 -1.122 3.873 1.00 95.62 128 MET A CA 1
ATOM 1082 C C . MET A 1 128 ? 1.645 -0.100 4.188 1.00 95.62 128 MET A C 1
ATOM 1084 O O . MET A 1 128 ? 1.137 0.590 3.302 1.00 95.62 128 MET A O 1
ATOM 1088 N N . CYS A 1 129 ? 1.282 -0.003 5.461 1.00 94.81 129 CYS A N 1
ATOM 1089 C CA . CYS A 1 129 ? 0.231 0.885 5.933 1.00 94.81 129 CYS A CA 1
ATOM 1090 C C . CYS A 1 129 ? 0.570 1.497 7.291 1.00 94.81 129 CYS A C 1
ATOM 1092 O O . CYS A 1 129 ? 1.350 0.937 8.064 1.00 94.81 129 CYS A O 1
ATOM 1094 N N . LYS A 1 130 ? -0.027 2.652 7.594 1.00 94.88 130 LYS A N 1
ATOM 1095 C CA . LYS A 1 130 ? 0.031 3.256 8.929 1.00 94.88 130 LYS A CA 1
ATOM 1096 C C . LYS A 1 130 ? -1.227 2.915 9.709 1.00 94.88 130 LYS A C 1
ATOM 1098 O O . LYS A 1 130 ? -2.331 3.113 9.208 1.00 94.88 130 LYS A O 1
ATOM 1103 N N . ILE A 1 131 ? -1.055 2.495 10.957 1.00 95.56 131 ILE A N 1
ATOM 1104 C CA . ILE A 1 131 ? -2.159 2.332 11.901 1.00 95.56 131 ILE A CA 1
ATOM 1105 C C . ILE A 1 131 ? -2.523 3.721 12.427 1.00 95.56 131 ILE A C 1
ATOM 1107 O O . ILE A 1 131 ? -1.779 4.317 13.210 1.00 95.56 131 ILE A O 1
ATOM 1111 N N . SER A 1 132 ? -3.638 4.273 11.958 1.00 93.69 132 SER A N 1
ATOM 1112 C CA . SER A 1 132 ? -4.082 5.626 12.310 1.00 93.69 132 SER A CA 1
ATOM 1113 C C . SER A 1 132 ? -4.977 5.643 13.546 1.00 93.69 132 SER A C 1
ATOM 1115 O O . SER A 1 132 ? -5.003 6.635 14.273 1.00 93.69 132 SER A O 1
ATOM 1117 N N . ASN A 1 133 ? -5.678 4.540 13.810 1.00 95.06 133 ASN A N 1
ATOM 1118 C CA . ASN A 1 133 ? -6.556 4.386 14.961 1.00 95.06 133 ASN A CA 1
ATOM 1119 C C . ASN A 1 133 ? -6.734 2.905 15.329 1.00 95.06 133 ASN A C 1
ATOM 1121 O O . ASN A 1 133 ? -6.481 2.029 14.501 1.00 95.06 133 ASN A O 1
ATOM 1125 N N . ALA A 1 134 ? -7.194 2.642 16.552 1.00 96.12 134 ALA A N 1
ATOM 1126 C CA . ALA A 1 134 ? -7.523 1.307 17.042 1.00 96.12 134 ALA A CA 1
ATOM 1127 C C . ALA A 1 134 ? -8.664 1.358 18.072 1.00 96.12 134 ALA A C 1
ATOM 1129 O O . ALA A 1 134 ? -8.762 2.313 18.854 1.00 96.12 134 ALA 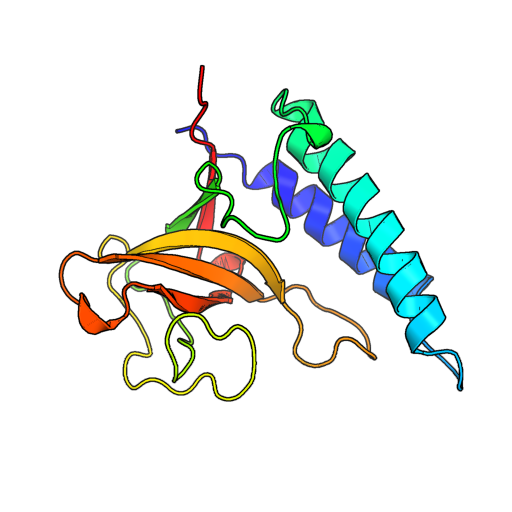A O 1
ATOM 1130 N N . LYS A 1 135 ? -9.513 0.326 18.112 1.00 95.75 135 LYS A N 1
ATOM 1131 C CA . LYS A 1 135 ? -10.577 0.193 19.121 1.00 95.75 135 LYS A CA 1
ATOM 1132 C C . LYS A 1 135 ? -10.042 -0.431 20.405 1.00 95.75 135 LYS A C 1
ATOM 1134 O O . LYS A 1 135 ? -10.265 0.121 21.486 1.00 95.75 135 LYS A O 1
ATOM 1139 N N . GLU A 1 136 ? -9.325 -1.538 20.268 1.00 94.31 136 GLU A N 1
ATOM 1140 C CA . GLU A 1 136 ? -8.792 -2.363 21.347 1.00 94.31 136 GLU A CA 1
ATOM 1141 C C . GLU A 1 136 ? -7.267 -2.253 21.424 1.00 94.31 136 GLU A C 1
ATOM 1143 O O . GLU A 1 136 ? -6.757 -1.829 22.463 1.00 94.31 136 GLU A O 1
ATOM 1148 N N . SER A 1 137 ? -6.547 -2.522 20.327 1.00 93.25 137 SER A N 1
ATOM 1149 C CA . SER A 1 137 ? -5.075 -2.488 20.276 1.00 93.25 137 SER A CA 1
ATOM 1150 C C . SER A 1 137 ? -4.507 -1.064 20.161 1.00 93.25 137 SER A C 1
ATOM 1152 O O . SER A 1 137 ? -3.831 -0.696 19.200 1.00 93.25 137 SER A O 1
ATOM 1154 N N . LYS A 1 138 ? -4.803 -0.202 21.137 1.00 95.69 138 LYS A N 1
ATOM 1155 C CA . LYS A 1 138 ? -4.415 1.224 21.121 1.00 95.69 138 LYS A CA 1
ATOM 1156 C C . LYS A 1 138 ? -2.908 1.459 21.158 1.00 95.69 138 LYS A C 1
ATOM 1158 O O . LYS A 1 138 ? -2.445 2.504 20.708 1.00 95.69 138 LYS A O 1
ATOM 1163 N N . GLU A 1 139 ? -2.147 0.509 21.679 1.00 95.81 139 GLU A N 1
ATOM 1164 C CA . GLU A 1 139 ? -0.693 0.559 21.779 1.00 95.81 139 GLU A CA 1
ATOM 1165 C C . GLU A 1 139 ? 0.013 0.552 20.419 1.00 95.81 139 GLU A C 1
ATOM 1167 O O . GLU A 1 139 ? 1.143 1.024 20.336 1.00 95.81 139 GLU A O 1
ATOM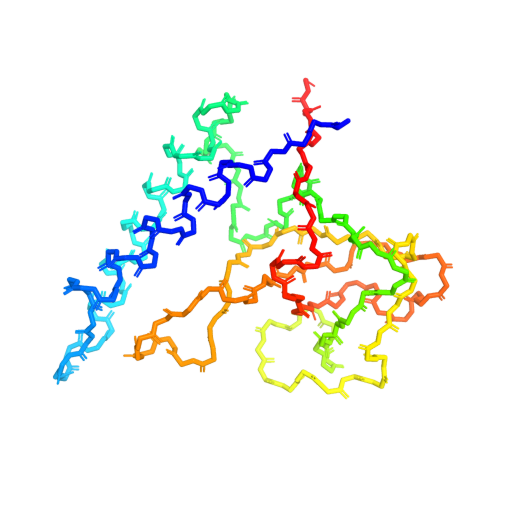 1172 N N . VAL A 1 140 ? -0.647 0.082 19.353 1.00 96.69 140 VAL A N 1
ATOM 1173 C CA . VAL A 1 140 ? -0.061 0.054 18.002 1.00 96.69 140 VAL A CA 1
ATOM 1174 C C . VAL A 1 140 ? -0.419 1.276 17.152 1.00 96.69 140 VAL A C 1
ATOM 1176 O O . VAL A 1 140 ? 0.012 1.376 16.003 1.00 96.69 140 VAL A O 1
ATOM 1179 N N . ILE A 1 141 ? -1.171 2.244 17.688 1.00 96.56 141 ILE A N 1
ATOM 1180 C CA . ILE A 1 141 ? -1.470 3.492 16.971 1.00 96.56 141 ILE A CA 1
ATOM 1181 C C . ILE A 1 141 ? -0.161 4.229 16.647 1.00 96.56 141 ILE A C 1
ATOM 1183 O O . ILE A 1 141 ? 0.707 4.417 17.496 1.00 96.56 141 ILE A O 1
ATOM 1187 N N . GLY A 1 142 ? -0.013 4.660 15.392 1.00 94.00 142 GLY A N 1
ATOM 1188 C CA . GLY A 1 142 ? 1.195 5.305 14.875 1.00 94.00 142 GLY A CA 1
ATOM 1189 C C . GLY A 1 142 ? 2.284 4.333 14.413 1.00 94.00 142 GLY A C 1
ATOM 1190 O O . GLY A 1 142 ? 3.286 4.775 13.845 1.00 94.00 142 GLY A O 1
ATOM 1191 N N . HIS A 1 143 ? 2.112 3.023 14.602 1.00 96.62 143 HIS A N 1
ATOM 1192 C CA . HIS A 1 143 ? 3.007 2.036 14.008 1.00 96.62 143 HIS A CA 1
ATOM 1193 C C . HIS A 1 143 ? 2.764 1.889 12.503 1.00 96.62 143 HIS A C 1
ATOM 1195 O O . HIS A 1 143 ? 1.676 2.152 11.983 1.00 96.62 143 HIS A O 1
ATOM 1201 N N . ILE A 1 144 ? 3.813 1.445 11.812 1.00 96.44 144 ILE A N 1
ATOM 1202 C CA . ILE A 1 144 ? 3.737 0.973 10.432 1.00 96.44 144 ILE A CA 1
ATOM 1203 C C . ILE A 1 144 ? 3.537 -0.538 10.463 1.00 96.44 144 ILE A C 1
ATOM 1205 O O . ILE A 1 144 ? 4.136 -1.232 11.290 1.00 96.44 144 ILE A O 1
ATOM 1209 N N . ALA A 1 145 ? 2.707 -1.049 9.566 1.00 97.25 145 ALA A N 1
ATOM 1210 C CA . ALA A 1 145 ? 2.407 -2.462 9.461 1.00 97.25 145 ALA A CA 1
ATOM 1211 C C . ALA A 1 145 ? 2.432 -2.948 8.011 1.00 97.25 145 ALA A C 1
ATOM 1213 O O . ALA A 1 145 ? 2.269 -2.168 7.073 1.00 97.25 145 ALA A O 1
ATOM 1214 N N . LEU A 1 146 ? 2.615 -4.255 7.856 1.00 97.88 146 LEU A N 1
ATOM 1215 C CA . LEU A 1 146 ? 2.502 -4.984 6.605 1.00 97.88 146 LEU A CA 1
ATOM 1216 C C . LEU A 1 146 ? 1.307 -5.933 6.690 1.00 97.88 146 LEU A C 1
ATOM 1218 O O . LEU A 1 146 ? 1.184 -6.711 7.642 1.00 97.88 146 LEU A O 1
ATOM 1222 N N . VAL A 1 147 ? 0.456 -5.889 5.674 1.00 97.75 147 VAL A N 1
ATOM 1223 C CA . VAL A 1 147 ? -0.674 -6.807 5.483 1.00 97.75 147 VAL A CA 1
ATOM 1224 C C . VAL A 1 147 ? -0.604 -7.380 4.078 1.00 97.75 147 VAL A C 1
ATOM 1226 O O . VAL A 1 147 ? -0.126 -6.711 3.166 1.00 97.75 147 VAL A O 1
ATOM 1229 N N . GLU A 1 148 ? -1.039 -8.619 3.876 1.00 97.31 148 GLU A N 1
ATOM 1230 C CA . GLU A 1 148 ? -1.096 -9.161 2.515 1.00 97.31 148 GLU A CA 1
ATOM 1231 C C . GLU A 1 148 ? -2.268 -8.541 1.752 1.00 97.31 148 GLU A C 1
ATOM 1233 O O . GLU A 1 148 ? -3.375 -8.426 2.281 1.00 97.31 148 GLU A O 1
ATOM 1238 N N . SER A 1 149 ? -2.018 -8.162 0.500 1.00 96.31 149 SER A N 1
ATOM 1239 C CA . SER A 1 149 ? -2.981 -7.474 -0.367 1.00 96.31 149 SER A CA 1
ATOM 1240 C C . SER A 1 149 ? -4.306 -8.225 -0.511 1.00 96.31 149 SER A C 1
ATOM 1242 O O . SER A 1 149 ? -5.360 -7.601 -0.477 1.00 96.31 149 SER A O 1
ATOM 1244 N N . HIS A 1 150 ? -4.292 -9.560 -0.578 1.00 95.44 150 HIS A N 1
ATOM 1245 C CA . HIS A 1 150 ? -5.518 -10.354 -0.727 1.00 95.44 150 HIS A CA 1
ATOM 1246 C C . HIS A 1 150 ? -6.395 -10.421 0.532 1.00 95.44 150 HIS A C 1
ATOM 1248 O O . HIS A 1 150 ? -7.504 -10.942 0.455 1.00 95.44 150 HIS A O 1
ATOM 1254 N N . TYR A 1 151 ? -5.916 -9.955 1.691 1.00 96.94 151 TYR A N 1
ATOM 1255 C CA . TYR A 1 151 ? -6.727 -9.877 2.913 1.00 96.94 151 TYR A CA 1
ATOM 1256 C C . TYR A 1 151 ? -7.424 -8.530 3.080 1.00 96.94 151 TYR A C 1
ATOM 1258 O O . TYR A 1 151 ? -8.150 -8.360 4.058 1.00 96.94 151 TYR A O 1
ATOM 1266 N N . VAL A 1 152 ? -7.209 -7.563 2.187 1.00 96.88 152 VAL A N 1
ATOM 1267 C CA . VAL A 1 152 ? -7.756 -6.214 2.339 1.00 96.88 152 VAL A CA 1
ATOM 1268 C C . VAL A 1 152 ? -8.378 -5.695 1.052 1.00 96.88 152 VAL A C 1
ATOM 1270 O O . VAL A 1 152 ? -7.999 -6.051 -0.056 1.00 96.88 152 VAL A O 1
ATOM 1273 N N . GLU A 1 153 ? -9.348 -4.810 1.214 1.00 96.94 153 GLU A N 1
ATOM 1274 C CA . GLU A 1 153 ? -9.894 -3.981 0.145 1.00 96.94 153 GLU A CA 1
ATOM 1275 C C . GLU A 1 153 ? -9.518 -2.529 0.413 1.00 96.94 153 GLU A C 1
ATOM 1277 O O . GLU A 1 153 ? -9.422 -2.106 1.566 1.00 96.94 153 GLU A O 1
ATOM 1282 N N . ILE A 1 154 ? -9.330 -1.758 -0.654 1.00 96.06 154 ILE A N 1
ATOM 1283 C CA . ILE A 1 154 ? -8.914 -0.362 -0.571 1.00 96.06 154 ILE A CA 1
ATOM 1284 C C . ILE A 1 154 ? -10.121 0.525 -0.838 1.00 96.06 154 ILE A C 1
ATOM 1286 O O . ILE A 1 154 ? -10.827 0.374 -1.842 1.00 96.06 154 ILE A O 1
ATOM 1290 N N . TYR A 1 155 ? -10.345 1.468 0.067 1.00 95.25 155 TYR A N 1
ATOM 1291 C CA . TYR A 1 155 ? -11.449 2.408 0.025 1.00 95.25 155 TYR A CA 1
ATOM 1292 C C . TYR A 1 155 ? -10.937 3.837 -0.040 1.00 95.25 155 TYR A C 1
ATOM 1294 O O . TYR A 1 155 ? -10.053 4.228 0.714 1.00 95.25 155 TYR A O 1
ATOM 1302 N N . TYR A 1 156 ? -11.543 4.630 -0.918 1.00 92.25 156 TYR A N 1
ATOM 1303 C CA . TYR A 1 156 ? -11.255 6.047 -1.057 1.00 92.25 156 TYR A CA 1
ATOM 1304 C C . TYR A 1 156 ? -12.307 6.890 -0.323 1.00 92.25 156 TYR A C 1
ATOM 1306 O O . TYR A 1 156 ? -13.520 6.758 -0.556 1.00 92.25 156 TYR A O 1
ATOM 1314 N N . ALA A 1 157 ? -11.851 7.749 0.584 1.00 84.00 157 ALA A N 1
ATOM 1315 C CA . ALA A 1 157 ? -12.643 8.814 1.178 1.00 84.00 157 ALA A CA 1
ATOM 1316 C C . ALA A 1 157 ? -12.530 10.061 0.291 1.00 84.00 157 ALA A C 1
ATOM 1318 O O . ALA A 1 157 ? -11.534 10.776 0.342 1.00 84.00 157 ALA A O 1
ATOM 1319 N N . ASN A 1 158 ? -13.550 10.321 -0.536 1.00 71.19 158 ASN A N 1
ATOM 1320 C CA . ASN A 1 158 ? -13.627 11.573 -1.287 1.00 71.19 158 ASN A CA 1
ATOM 1321 C C . ASN A 1 158 ? -13.611 12.745 -0.294 1.00 71.19 158 ASN A C 1
ATOM 1323 O O . ASN A 1 158 ? -14.577 12.935 0.448 1.00 71.19 158 ASN A O 1
ATOM 1327 N N . HIS A 1 159 ? -12.549 13.541 -0.311 1.00 58.38 159 HIS A N 1
ATOM 1328 C CA . HIS A 1 159 ? -12.574 14.876 0.267 1.00 58.38 159 HIS A CA 1
ATOM 1329 C C . HIS A 1 159 ? -13.071 15.821 -0.827 1.00 58.38 159 HIS A C 1
ATOM 1331 O O . HIS A 1 159 ? -12.322 16.194 -1.725 1.00 58.38 159 HIS A O 1
ATOM 1337 N N . SER A 1 160 ? -14.377 16.092 -0.808 1.00 45.06 160 SER A N 1
ATOM 1338 C CA . SER A 1 160 ? -14.982 17.217 -1.532 1.00 45.06 160 SER A CA 1
ATOM 1339 C C . SER A 1 160 ? -14.505 18.551 -0.980 1.00 45.06 160 SER A C 1
ATOM 1341 O O . SER A 1 160 ? -14.400 18.628 0.266 1.00 45.06 160 SER A O 1
#

Secondary structure (DSSP, 8-state):
-EE-HHHHHHHHHHHHHHHHHT----SS-HHHHHHHHHHHHHHHHIIIIIGGGT--GGGS-TTTS--TTEEEEE-SS-EE-EE-SSTT--SS----S--EE-TTTEEEEEEEEE-S-TTS-----EEEEEEEEESS-GGGTT-EEEEEGGGEEEEE----

Foldseek 3Di:
DAFQQVLVVQLLVVLLVCCAPPQQDDDDCLPVSLVVSVVVSLVSCCPSPQVVVVHDPVVDPLPPDQPLFKWKFFDDAKFFKFWDPDFQDPDDHSPPPDGIDGRPFFTWGFRAQDDPCSNHRGDSQWTKTAGCGGDPPRVRHRIIMITGSVRITIGGDDPD

Sequence (160 aa):
MNKVTEYFEKYREASRHLRNIYYVPKDEDVWDVLDDYEELSVLLFKHLVCAPLNIDYEKHDWLNEPISCFELQAQGSRLPIMINRKANVNHGYWDHDIKAVDPNDLSLNFICYFDWNPQGVIDNRYIMCKISNAKESKEVIGHIALVESHYVEIYYANHS

Organism: NCBI:txid2919576

Radius of gyration: 15.89 Å; chains: 1; bounding box: 43×32×40 Å

pLDDT: mean 91.08, std 9.96, range [44.94, 98.38]